Protein AF-A0A3R6XNK0-F1 (afdb_monomer_lite)

Sequence (142 aa):
MSHRVARCPKTAPGEAETLLAAQVKRWKDGIKVLVNQTQRQKTERGVLLENIVRVDDVLLDSGSDVTIVTRGVMDALDAAGVKVGTPVVMTRSVKFNCVMLDTTCGPLVLRGLKAWVDDASTATELIVSRPVMELLGFSVED

Organism: Aphanomyces astaci (NCBI:txid112090)

Foldseek 3Di:
DDDDDPDPVPADVCNVVVVVVVVVVCVVVPVVVPPDPPQWDFDCAWDQDVVQDTGRGDTDHPPDPDDDDDVVSVVSCVVVVNDDDDDQDFDDKDFDQWDWDQDPVGIDIDGRDIDTDRPVDPDPDDDDDPVNCVVVVDDPDD

pLDDT: mean 77.3, std 15.25, range [38.72, 96.38]

Structure (mmCIF, N/CA/C/O backbone):
data_AF-A0A3R6XNK0-F1
#
_entry.id   AF-A0A3R6XNK0-F1
#
loop_
_atom_site.group_PDB
_atom_site.id
_atom_site.type_symbol
_atom_site.label_atom_id
_atom_site.label_alt_id
_atom_site.label_comp_id
_atom_site.label_asym_id
_atom_site.label_entity_id
_atom_site.label_seq_id
_atom_site.pdbx_PDB_ins_code
_atom_site.Cartn_x
_atom_site.Cartn_y
_atom_site.Cartn_z
_atom_site.occupancy
_atom_site.B_iso_or_equiv
_atom_site.auth_seq_id
_atom_site.auth_comp_id
_atom_site.auth_asym_id
_atom_site.auth_atom_id
_atom_site.pdbx_PDB_model_num
ATOM 1 N N . MET A 1 1 ? 30.559 1.623 -6.863 1.00 38.72 1 MET A N 1
ATOM 2 C CA . MET A 1 1 ? 30.048 0.931 -8.067 1.00 38.72 1 MET A CA 1
ATOM 3 C C . MET A 1 1 ? 29.418 1.989 -8.955 1.00 38.72 1 MET A C 1
ATOM 5 O O . MET A 1 1 ? 28.509 2.666 -8.502 1.00 38.72 1 MET A O 1
ATOM 9 N N . SER A 1 2 ? 29.987 2.225 -10.137 1.00 45.28 2 SER A N 1
ATOM 10 C CA . SER A 1 2 ? 29.581 3.313 -11.036 1.00 45.28 2 SER A CA 1
ATOM 11 C C . SER A 1 2 ? 28.335 2.889 -11.818 1.00 45.28 2 SER A C 1
ATOM 13 O O . SER A 1 2 ? 28.370 1.898 -12.550 1.00 45.28 2 SER A O 1
ATOM 15 N N . HIS A 1 3 ? 27.222 3.597 -11.616 1.00 42.91 3 HIS A N 1
ATOM 16 C CA . HIS A 1 3 ? 25.984 3.386 -12.359 1.00 42.91 3 HIS A CA 1
ATOM 17 C C . HIS A 1 3 ? 26.186 3.861 -13.802 1.00 42.91 3 HIS A C 1
ATOM 19 O O . HIS A 1 3 ? 26.193 5.054 -14.083 1.00 42.91 3 HIS A O 1
ATOM 25 N N . ARG A 1 4 ? 26.360 2.925 -14.738 1.00 48.91 4 ARG A N 1
ATOM 26 C CA . ARG A 1 4 ? 26.333 3.234 -16.170 1.00 48.91 4 ARG A CA 1
ATOM 27 C C . ARG A 1 4 ? 24.888 3.191 -16.648 1.00 48.91 4 ARG A C 1
ATOM 29 O O . ARG A 1 4 ? 24.346 2.114 -16.880 1.00 48.91 4 ARG A O 1
ATOM 36 N N . VAL A 1 5 ? 24.276 4.364 -16.792 1.00 47.00 5 VAL A N 1
ATOM 37 C CA . VAL A 1 5 ? 23.050 4.520 -17.582 1.00 47.00 5 VAL A CA 1
ATOM 38 C C . VAL A 1 5 ? 23.392 4.094 -19.011 1.00 47.00 5 VAL A C 1
ATOM 40 O O . VAL A 1 5 ? 24.399 4.536 -19.569 1.00 47.00 5 VAL A O 1
ATOM 43 N N . ALA A 1 6 ? 22.628 3.146 -19.559 1.00 44.56 6 ALA A N 1
ATOM 44 C CA . ALA A 1 6 ? 22.839 2.622 -20.902 1.00 44.56 6 ALA A CA 1
ATOM 45 C C . ALA A 1 6 ? 22.964 3.780 -21.907 1.00 44.56 6 ALA A C 1
ATOM 47 O O . ALA A 1 6 ? 22.253 4.771 -21.791 1.00 44.56 6 ALA A O 1
ATOM 48 N N . ARG A 1 7 ? 23.916 3.654 -22.840 1.00 49.50 7 ARG A N 1
ATOM 49 C CA . ARG A 1 7 ? 24.405 4.681 -23.779 1.00 49.50 7 ARG A CA 1
ATOM 50 C C . ARG A 1 7 ? 23.276 5.431 -24.505 1.00 49.50 7 ARG A C 1
ATOM 52 O O . ARG A 1 7 ? 22.973 5.128 -25.654 1.00 49.50 7 ARG A O 1
ATOM 59 N N . CYS A 1 8 ? 22.709 6.451 -23.871 1.00 47.06 8 CYS A N 1
ATOM 60 C CA . CYS A 1 8 ? 21.947 7.487 -24.546 1.00 47.06 8 CYS A CA 1
ATOM 61 C C . CYS A 1 8 ? 22.960 8.481 -25.136 1.00 47.06 8 CYS A C 1
ATOM 63 O O . CYS A 1 8 ? 23.691 9.116 -24.376 1.00 47.06 8 CYS A O 1
ATOM 65 N N . PRO A 1 9 ? 23.039 8.645 -26.469 1.00 53.81 9 PRO A N 1
ATOM 66 C CA . PRO A 1 9 ? 24.074 9.458 -27.122 1.00 53.81 9 PRO A CA 1
ATOM 67 C C . PRO A 1 9 ? 23.977 10.968 -26.838 1.00 53.81 9 PRO A C 1
ATOM 69 O O . PRO A 1 9 ? 24.786 11.734 -27.346 1.00 53.81 9 PRO A O 1
ATOM 72 N N . LYS A 1 10 ? 22.995 11.405 -26.040 1.00 59.38 10 LYS A N 1
ATOM 73 C CA . LYS A 1 10 ? 22.757 12.810 -25.686 1.00 59.38 10 LYS A CA 1
ATOM 74 C C . LYS A 1 10 ? 23.024 13.138 -24.216 1.00 59.38 10 LYS A C 1
ATOM 76 O O . LYS A 1 10 ? 22.857 14.290 -23.843 1.00 59.38 10 LYS A O 1
ATOM 81 N N . THR A 1 11 ? 23.394 12.158 -23.391 1.00 54.50 11 THR A N 1
ATOM 82 C CA . THR A 1 11 ? 23.487 12.354 -21.938 1.00 54.50 11 THR A CA 1
ATOM 83 C C . THR A 1 11 ? 24.930 12.636 -21.531 1.00 54.50 11 THR A C 1
ATOM 85 O O . THR A 1 11 ? 25.819 11.813 -21.774 1.00 54.50 11 THR A O 1
ATOM 88 N N . ALA A 1 12 ? 25.180 13.800 -20.935 1.00 69.44 12 ALA A N 1
ATOM 89 C CA . ALA A 1 12 ? 26.511 14.188 -20.483 1.00 69.44 12 ALA A CA 1
ATOM 90 C C . ALA A 1 12 ? 26.941 13.358 -19.252 1.00 69.44 12 ALA A C 1
ATOM 92 O O . ALA A 1 12 ? 26.096 12.963 -18.438 1.00 69.44 12 ALA A O 1
ATOM 93 N N . PRO A 1 13 ? 28.247 13.077 -19.067 1.00 67.50 13 PRO A N 1
ATOM 94 C CA . PRO A 1 13 ? 28.737 12.416 -17.859 1.00 67.50 13 PRO A CA 1
ATOM 95 C C . PRO A 1 13 ? 28.308 13.191 -16.605 1.00 67.50 13 PRO A C 1
ATOM 97 O O . PRO A 1 13 ? 28.526 14.395 -16.517 1.00 67.50 13 PRO A O 1
ATOM 100 N N . GLY A 1 14 ? 27.679 12.508 -15.647 1.00 71.62 14 GLY A N 1
ATOM 101 C CA . GLY A 1 14 ? 27.177 13.114 -14.407 1.00 71.62 14 GLY A CA 1
ATOM 102 C C . GLY A 1 14 ? 25.786 13.751 -14.492 1.00 71.62 14 GLY A C 1
ATOM 103 O O . GLY A 1 14 ? 25.220 14.135 -13.467 1.00 71.62 14 GLY A O 1
ATOM 104 N N . GLU A 1 15 ? 25.171 13.818 -15.675 1.00 72.06 15 GLU A N 1
ATOM 105 C CA . GLU A 1 15 ? 23.819 14.367 -15.834 1.00 72.06 15 GLU A CA 1
ATOM 106 C C . GLU A 1 15 ? 22.779 13.523 -15.090 1.00 72.06 15 GLU A C 1
ATOM 108 O O . GLU A 1 15 ? 21.926 14.068 -14.403 1.00 72.06 15 GLU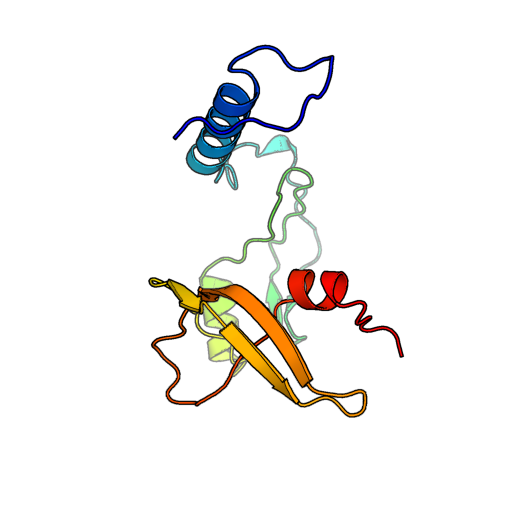 A O 1
ATOM 113 N N . ALA A 1 16 ? 22.895 12.193 -15.130 1.00 61.47 16 ALA A N 1
ATOM 114 C CA . ALA A 1 16 ? 21.989 11.300 -14.406 1.00 61.47 16 ALA A CA 1
ATOM 115 C C . ALA A 1 16 ? 22.071 11.487 -12.882 1.00 61.47 16 ALA A C 1
ATOM 117 O O . ALA A 1 16 ? 21.050 11.498 -12.200 1.00 61.47 16 ALA A O 1
ATOM 118 N N . GLU A 1 17 ? 23.277 11.677 -12.347 1.00 75.81 17 GLU A N 1
ATOM 119 C CA . GLU A 1 17 ? 23.508 11.939 -10.921 1.00 75.81 17 GLU A CA 1
ATOM 120 C C . GLU A 1 17 ? 22.983 13.327 -10.532 1.00 75.81 17 GLU A C 1
ATOM 122 O O . GLU A 1 17 ? 22.355 13.479 -9.485 1.00 75.81 17 GLU A O 1
ATOM 127 N N . THR A 1 18 ? 23.146 14.314 -11.417 1.00 76.44 18 THR A N 1
ATOM 128 C CA . THR A 1 18 ? 22.581 15.662 -11.264 1.00 76.44 18 THR A CA 1
ATOM 129 C C . THR A 1 18 ? 21.051 15.640 -11.290 1.00 76.44 18 THR A C 1
ATOM 131 O O . THR A 1 18 ? 20.419 16.268 -10.443 1.00 76.44 18 THR A O 1
ATOM 134 N N . LEU A 1 19 ? 20.442 14.886 -12.210 1.00 70.81 19 LEU A N 1
ATOM 135 C CA . LEU A 1 19 ? 18.991 14.714 -12.313 1.00 70.81 19 LEU A CA 1
ATOM 136 C C . LEU A 1 19 ? 18.432 13.974 -11.098 1.00 70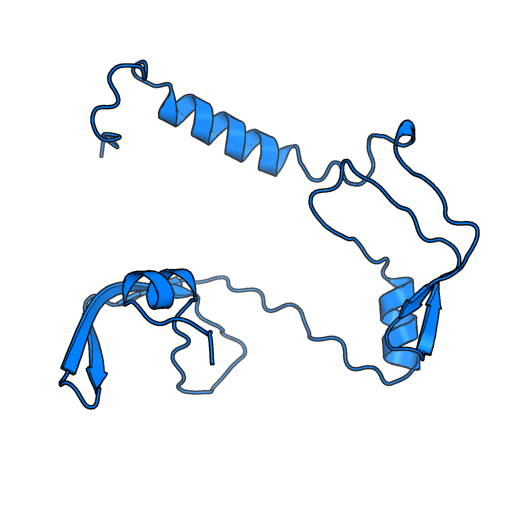.81 19 LEU A C 1
ATOM 138 O O . LEU A 1 19 ? 17.413 14.388 -10.549 1.00 70.81 19 LEU A O 1
ATOM 142 N N . LEU A 1 20 ? 19.125 12.938 -10.621 1.00 74.38 20 LEU A N 1
ATOM 143 C CA . LEU A 1 20 ? 18.737 12.206 -9.419 1.00 74.38 20 LEU A CA 1
ATOM 144 C C . LEU A 1 20 ? 18.835 13.099 -8.175 1.00 74.38 20 LEU A C 1
ATOM 146 O O . LEU A 1 20 ? 17.905 13.138 -7.372 1.00 74.38 20 LEU A O 1
ATOM 150 N N . ALA A 1 21 ? 19.912 13.877 -8.037 1.00 75.56 21 ALA A N 1
ATOM 151 C CA . ALA A 1 21 ? 20.066 14.846 -6.955 1.00 75.56 21 ALA A CA 1
ATOM 152 C C . ALA A 1 21 ? 19.011 15.961 -7.032 1.00 75.56 21 ALA A C 1
ATOM 154 O O . ALA A 1 21 ? 18.461 16.349 -6.002 1.00 75.56 21 ALA A O 1
ATOM 155 N N . ALA A 1 22 ? 18.675 16.438 -8.233 1.00 71.31 22 ALA A N 1
ATOM 156 C CA . ALA A 1 22 ? 17.618 17.420 -8.455 1.00 71.31 22 ALA 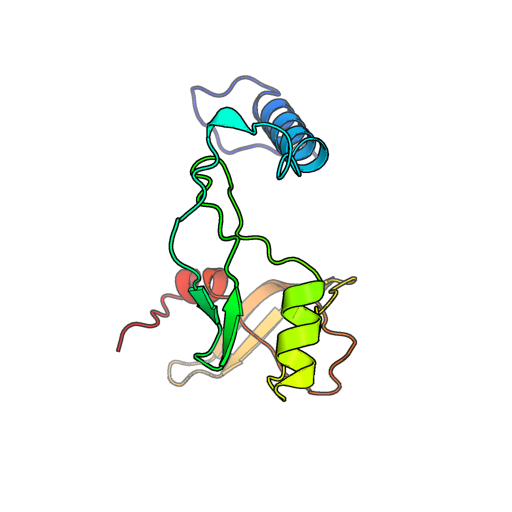A CA 1
ATOM 157 C C . ALA A 1 22 ? 16.225 16.852 -8.145 1.00 71.31 22 ALA A C 1
ATOM 159 O O . ALA A 1 22 ? 15.402 17.562 -7.573 1.00 71.31 22 ALA A O 1
ATOM 160 N N . GLN A 1 23 ? 15.961 15.584 -8.459 1.00 66.69 23 GLN A N 1
ATOM 161 C CA . GLN A 1 23 ? 14.698 14.912 -8.151 1.00 66.69 23 GLN A CA 1
ATOM 162 C C . GLN A 1 23 ? 14.557 14.639 -6.650 1.00 66.69 23 GLN A C 1
ATOM 164 O O . GLN A 1 23 ? 13.519 14.942 -6.070 1.00 66.69 23 GLN A O 1
ATOM 169 N N . VAL A 1 24 ? 15.624 14.179 -5.990 1.00 69.69 24 VAL A N 1
ATOM 170 C CA . VAL A 1 24 ? 15.675 14.030 -4.525 1.00 69.69 24 VAL A CA 1
ATOM 171 C C . VAL A 1 24 ? 15.537 15.387 -3.835 1.00 69.69 24 VAL A C 1
ATOM 173 O O . VAL A 1 24 ? 14.834 15.494 -2.834 1.00 69.69 24 VAL A O 1
ATOM 176 N N . LYS A 1 25 ? 16.161 16.441 -4.373 1.00 70.25 25 LYS A N 1
ATOM 177 C CA . LYS A 1 25 ? 15.988 17.810 -3.881 1.00 70.25 25 LYS A CA 1
ATOM 178 C C . LYS A 1 25 ? 14.557 18.300 -4.097 1.00 70.25 25 LYS A C 1
ATOM 180 O O . LYS A 1 25 ? 13.987 18.838 -3.165 1.00 70.25 25 LYS A O 1
ATOM 185 N N . ARG A 1 26 ? 13.932 18.047 -5.253 1.00 62.88 26 ARG A N 1
ATOM 186 C CA . ARG A 1 26 ? 12.507 18.344 -5.486 1.00 62.88 26 ARG A CA 1
ATOM 187 C C . ARG A 1 26 ? 11.591 17.584 -4.536 1.00 62.88 26 ARG A C 1
ATOM 189 O O . ARG A 1 26 ? 10.596 18.154 -4.132 1.00 62.88 26 ARG A O 1
ATOM 196 N N . TRP A 1 27 ? 11.916 16.353 -4.153 1.00 58.91 27 TRP A N 1
ATOM 197 C CA . TRP A 1 27 ? 11.161 15.614 -3.136 1.00 58.91 27 TRP A CA 1
ATOM 198 C C . TRP A 1 27 ? 11.368 16.175 -1.725 1.00 58.91 27 TRP A C 1
ATOM 200 O O . TRP A 1 27 ? 10.417 16.251 -0.956 1.00 58.91 27 TRP A O 1
ATOM 210 N N . LYS A 1 28 ? 12.586 16.613 -1.383 1.00 59.06 28 LYS A N 1
ATOM 211 C CA . LYS A 1 28 ? 12.881 17.255 -0.088 1.00 59.06 28 LYS A CA 1
ATOM 212 C C . LYS A 1 28 ? 12.295 18.666 0.026 1.00 59.06 28 LYS A C 1
ATOM 214 O O . LYS A 1 28 ? 11.811 19.038 1.087 1.00 59.06 28 LYS A O 1
ATOM 219 N N . ASP A 1 29 ? 12.311 19.419 -1.068 1.00 57.88 29 ASP A N 1
ATOM 220 C CA . ASP A 1 29 ? 11.769 20.776 -1.173 1.00 57.88 29 ASP A CA 1
ATOM 221 C C . ASP A 1 29 ? 10.263 20.768 -1.508 1.00 57.88 29 ASP A C 1
ATOM 223 O O . ASP A 1 29 ? 9.610 21.810 -1.458 1.00 57.88 29 ASP A O 1
ATOM 227 N N . GLY A 1 30 ? 9.718 19.612 -1.897 1.00 53.66 30 GLY A N 1
ATOM 228 C CA . GLY A 1 30 ? 8.387 19.424 -2.467 1.00 53.66 30 GLY A CA 1
ATOM 229 C C . GLY A 1 30 ? 7.458 18.645 -1.553 1.00 53.66 30 GLY A C 1
ATOM 230 O O . GLY A 1 30 ? 6.932 17.607 -1.926 1.00 53.66 30 GLY A O 1
ATOM 231 N N . ILE A 1 31 ? 7.175 19.224 -0.391 1.00 50.59 31 ILE A N 1
ATOM 232 C CA . ILE A 1 31 ? 5.787 19.336 0.062 1.00 50.59 31 ILE A CA 1
ATOM 233 C C . ILE A 1 31 ? 5.483 20.836 0.052 1.00 50.59 31 ILE A C 1
ATOM 235 O O . ILE A 1 31 ? 5.373 21.495 1.080 1.00 50.59 31 ILE A O 1
ATOM 239 N N . LYS A 1 32 ? 5.388 21.415 -1.151 1.00 52.81 32 LYS A N 1
ATOM 240 C CA . LYS A 1 32 ? 4.882 22.784 -1.354 1.00 52.81 32 LYS A CA 1
ATOM 241 C C . LYS A 1 32 ? 3.366 22.793 -1.492 1.00 52.81 32 LYS A C 1
ATOM 243 O O . LYS A 1 32 ? 2.810 23.588 -2.234 1.00 52.81 32 LYS A O 1
ATOM 248 N N . VAL A 1 33 ? 2.687 21.947 -0.731 1.00 49.34 33 VAL A N 1
ATOM 249 C CA . VAL A 1 33 ? 1.220 21.883 -0.677 1.00 49.34 33 VAL A CA 1
ATOM 250 C C . VAL A 1 33 ? 0.602 23.238 -0.316 1.00 49.34 33 VAL A C 1
ATOM 252 O O . VAL A 1 33 ? -0.568 23.481 -0.583 1.00 49.34 33 VAL A O 1
ATOM 255 N N . LEU A 1 34 ? 1.378 24.145 0.285 1.00 51.25 34 LEU A N 1
ATOM 256 C CA . LEU A 1 34 ? 0.895 25.407 0.839 1.00 51.25 34 LEU A CA 1
ATOM 257 C C . LEU A 1 34 ? 1.470 26.685 0.215 1.00 51.25 34 LEU A C 1
ATOM 259 O O . LEU A 1 34 ? 1.122 27.764 0.686 1.00 51.25 34 LEU A O 1
ATOM 263 N N . VAL A 1 35 ? 2.327 26.616 -0.812 1.00 47.00 35 VAL A N 1
ATOM 264 C CA . VAL A 1 35 ? 3.155 27.790 -1.175 1.00 47.00 35 VAL A CA 1
ATOM 265 C C . VAL A 1 35 ? 2.549 28.696 -2.251 1.00 47.00 35 VAL A C 1
ATOM 267 O O . VAL A 1 35 ? 2.918 29.865 -2.296 1.00 47.00 35 VAL A O 1
ATOM 270 N N . ASN A 1 36 ? 1.600 28.240 -3.077 1.00 48.53 36 ASN A N 1
ATOM 271 C CA . ASN A 1 36 ? 1.033 29.100 -4.124 1.00 48.53 36 ASN A CA 1
ATOM 272 C C . ASN A 1 36 ? -0.479 29.292 -3.960 1.00 48.53 36 ASN A C 1
ATOM 274 O O . ASN A 1 36 ? -1.288 28.570 -4.532 1.00 48.53 36 ASN A O 1
ATOM 278 N N . GLN A 1 37 ? -0.866 30.292 -3.162 1.00 51.62 37 GLN A N 1
ATOM 279 C CA . GLN A 1 37 ? -2.275 30.621 -2.920 1.00 51.62 37 GLN A CA 1
ATOM 280 C C . GLN A 1 37 ? -3.035 31.067 -4.183 1.00 51.62 37 GLN A C 1
ATOM 282 O O . GLN A 1 37 ? -4.259 31.019 -4.203 1.00 51.62 37 GLN A O 1
ATOM 287 N N . THR A 1 38 ? -2.332 31.456 -5.248 1.00 55.31 38 THR A N 1
ATOM 288 C CA . THR A 1 38 ? -2.914 32.065 -6.455 1.00 55.31 38 THR A CA 1
ATOM 289 C C . THR A 1 38 ? -3.620 31.071 -7.387 1.00 55.31 38 THR A C 1
ATOM 291 O O . THR A 1 38 ? -4.476 31.477 -8.164 1.00 55.31 38 THR A O 1
ATOM 294 N N . GLN A 1 39 ? -3.282 29.778 -7.332 1.00 55.91 39 GLN A N 1
ATOM 295 C CA . GLN A 1 39 ? -3.890 28.738 -8.191 1.00 55.91 39 GLN A CA 1
ATOM 296 C C . GLN A 1 39 ? -5.036 27.983 -7.511 1.00 55.91 39 GLN A C 1
ATOM 298 O O . GLN A 1 39 ? -5.622 27.067 -8.079 1.00 55.91 39 GLN A O 1
ATOM 303 N N . ARG A 1 40 ? -5.360 28.393 -6.289 1.00 59.91 40 ARG A N 1
ATOM 304 C CA . ARG A 1 40 ? -6.352 27.770 -5.438 1.00 59.91 40 ARG A CA 1
ATOM 305 C C . ARG A 1 40 ? -7.723 28.339 -5.765 1.00 59.91 40 ARG A C 1
ATOM 307 O O . ARG A 1 40 ? -8.033 29.469 -5.391 1.00 59.91 40 ARG A O 1
ATOM 314 N N . GLN A 1 41 ? -8.559 27.554 -6.428 1.00 65.25 41 GLN A N 1
ATOM 315 C CA . GLN A 1 41 ? -9.957 27.922 -6.626 1.00 65.25 41 GLN A CA 1
ATOM 316 C C . GLN A 1 41 ? -10.796 27.316 -5.508 1.00 65.25 41 GLN A C 1
ATOM 318 O O . GLN A 1 41 ? -10.934 26.095 -5.404 1.00 65.25 41 GLN A O 1
ATOM 323 N N . LYS A 1 42 ? -11.328 28.180 -4.638 1.00 68.69 42 LYS A N 1
ATOM 324 C CA . LYS A 1 42 ? -12.323 27.772 -3.650 1.00 68.69 42 LYS A CA 1
ATOM 325 C C . LYS A 1 42 ? -13.607 27.445 -4.394 1.00 68.69 42 LYS A C 1
ATOM 327 O O . LYS A 1 42 ? -14.081 28.253 -5.190 1.00 68.69 42 LYS A O 1
ATOM 332 N N . THR A 1 43 ? -14.159 26.269 -4.144 1.00 64.88 43 THR A N 1
ATOM 333 C CA . THR A 1 43 ? -15.477 25.934 -4.676 1.00 64.88 43 THR A CA 1
ATOM 334 C C . THR A 1 43 ? -16.561 26.523 -3.772 1.00 64.88 43 THR A C 1
ATOM 336 O O . THR A 1 43 ? -16.448 26.509 -2.5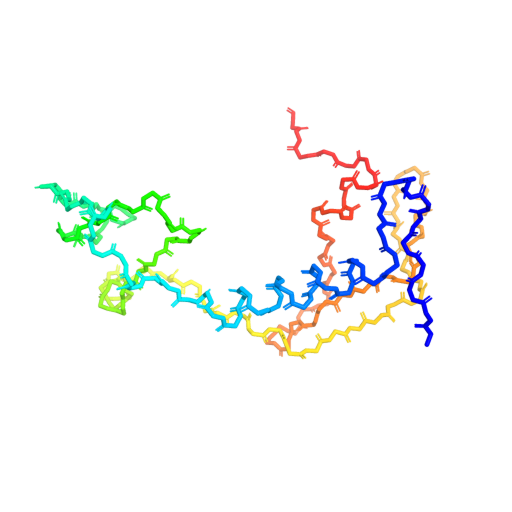50 1.00 64.88 43 THR A O 1
ATOM 339 N N . GLU A 1 44 ? -17.616 27.061 -4.384 1.00 65.00 44 GLU A N 1
ATOM 340 C CA . GLU A 1 44 ? -18.807 27.571 -3.688 1.00 65.00 44 GLU A CA 1
ATOM 341 C C . GLU A 1 44 ? -19.740 26.442 -3.218 1.00 65.00 44 GLU A C 1
ATOM 343 O O . GLU A 1 44 ? -20.747 26.685 -2.553 1.00 65.00 44 GLU A O 1
ATOM 348 N N . ARG A 1 45 ? -19.433 25.193 -3.588 1.00 65.50 45 ARG A N 1
ATOM 349 C CA . ARG A 1 45 ? -20.215 24.005 -3.252 1.00 65.50 45 ARG A CA 1
ATOM 350 C C . ARG A 1 45 ? -19.371 23.043 -2.427 1.00 65.50 45 ARG A C 1
ATOM 352 O O . ARG A 1 45 ? -18.290 22.629 -2.845 1.00 65.50 45 ARG A O 1
ATOM 359 N N . GLY A 1 46 ? -19.896 22.671 -1.265 1.00 71.00 46 GLY A N 1
ATOM 360 C CA . GLY A 1 46 ? -19.298 21.624 -0.454 1.00 71.00 46 GLY A CA 1
ATOM 361 C C . GLY A 1 46 ? -19.343 20.267 -1.153 1.00 71.00 46 GLY A C 1
ATOM 362 O O . GLY A 1 46 ? -20.242 19.996 -1.952 1.00 71.00 46 GLY A O 1
ATOM 363 N N . VAL A 1 47 ? -18.375 19.411 -0.841 1.00 81.75 47 VAL A N 1
ATOM 364 C CA . VAL A 1 47 ? -18.316 18.021 -1.307 1.00 81.75 47 VAL A CA 1
ATOM 365 C C . VAL A 1 47 ? -18.820 17.105 -0.199 1.00 81.75 47 VAL A C 1
ATOM 367 O O . VAL A 1 47 ? -18.534 17.328 0.974 1.00 81.75 47 VAL A O 1
ATOM 370 N N . LEU A 1 48 ? -19.570 16.067 -0.568 1.00 83.38 48 LEU A N 1
ATOM 371 C CA . LEU A 1 48 ? -19.898 14.964 0.330 1.00 83.38 48 LEU A CA 1
ATOM 372 C C . LEU A 1 48 ? -18.870 13.850 0.140 1.00 83.38 48 LEU A C 1
ATOM 374 O O . LEU A 1 48 ? -18.761 13.282 -0.943 1.00 83.38 48 LEU A O 1
ATOM 378 N N . LEU A 1 49 ? -18.126 13.540 1.195 1.00 81.44 49 LEU A N 1
ATOM 379 C CA . LEU A 1 49 ? -17.223 12.396 1.244 1.00 81.44 49 LEU A CA 1
ATOM 380 C C . LEU A 1 49 ? -17.982 11.160 1.715 1.00 81.44 49 LEU A C 1
ATOM 382 O O . LEU A 1 49 ? -18.694 11.220 2.721 1.00 81.44 49 LEU A O 1
ATOM 386 N N . GLU A 1 50 ? -17.848 10.062 0.965 1.00 79.19 50 GLU A N 1
ATOM 387 C CA . GLU A 1 50 ? -18.557 8.792 1.202 1.00 79.19 50 GLU A CA 1
ATOM 388 C C . GLU A 1 50 ? -20.086 8.956 1.335 1.00 79.19 50 GLU A C 1
ATOM 390 O O . GLU A 1 50 ? -20.754 8.152 1.974 1.00 79.19 50 GLU A O 1
ATOM 395 N N . ASN A 1 51 ? -20.657 10.019 0.749 1.00 80.94 51 ASN A N 1
ATOM 396 C CA . ASN A 1 51 ? -22.058 10.437 0.917 1.00 80.94 51 ASN A CA 1
ATOM 397 C C . ASN A 1 51 ? -22.484 10.754 2.365 1.00 80.94 51 ASN A C 1
ATOM 399 O O . ASN A 1 51 ? -23.681 10.812 2.646 1.00 80.94 51 ASN A O 1
ATOM 403 N N . ILE A 1 52 ? -21.532 10.983 3.276 1.00 82.75 52 ILE A N 1
ATOM 404 C CA . ILE A 1 52 ? -21.812 11.167 4.707 1.00 82.75 52 ILE A CA 1
ATOM 405 C C . ILE A 1 52 ? -21.237 12.484 5.235 1.00 82.75 52 ILE A C 1
ATOM 407 O O . ILE A 1 52 ? -21.965 13.284 5.825 1.00 82.75 52 ILE A O 1
ATOM 411 N N . VAL A 1 53 ? -19.946 12.747 5.017 1.00 85.62 53 VAL A N 1
ATOM 412 C CA . VAL A 1 53 ? -19.275 13.921 5.595 1.00 85.62 53 VAL A CA 1
ATOM 413 C C . VAL A 1 53 ? -19.277 15.068 4.598 1.00 85.62 53 VAL A C 1
ATOM 415 O O . VAL A 1 53 ? -18.644 14.991 3.547 1.00 85.62 53 VAL A O 1
ATOM 418 N N . ARG A 1 54 ? -19.967 16.160 4.934 1.00 87.75 54 ARG A N 1
ATOM 419 C CA . ARG A 1 54 ? -19.960 17.385 4.132 1.00 87.75 54 ARG A CA 1
ATOM 420 C C . ARG A 1 54 ? -18.728 18.229 4.451 1.00 87.75 54 ARG A C 1
ATOM 422 O O . ARG A 1 54 ? -18.491 18.576 5.603 1.00 87.75 54 ARG A O 1
ATOM 429 N N . VAL A 1 55 ? -17.976 18.585 3.416 1.00 87.06 55 VAL A N 1
ATOM 430 C CA . VAL A 1 55 ? -16.818 19.481 3.479 1.00 87.06 55 VAL A CA 1
ATOM 431 C C . VAL A 1 55 ? -17.135 20.713 2.643 1.00 87.06 55 VAL A C 1
ATOM 433 O O . VAL A 1 55 ? -17.160 20.625 1.420 1.00 87.06 55 VAL A O 1
ATOM 436 N N . ASP A 1 56 ? -17.405 21.850 3.282 1.00 84.50 56 ASP A N 1
ATOM 437 C CA . ASP A 1 56 ? -17.792 23.081 2.575 1.00 84.50 56 ASP A CA 1
ATOM 438 C C . ASP A 1 56 ? -16.597 23.816 1.944 1.00 84.50 56 ASP A C 1
ATOM 440 O O . ASP A 1 56 ? -16.720 24.382 0.860 1.00 84.50 56 ASP A O 1
ATOM 444 N N . ASP A 1 57 ? -15.420 23.753 2.570 1.00 84.38 57 ASP A N 1
ATOM 445 C CA . ASP A 1 57 ? -14.209 24.433 2.100 1.00 84.38 57 ASP A CA 1
ATOM 446 C C . ASP A 1 57 ? -13.319 23.496 1.275 1.00 84.38 57 ASP A C 1
ATOM 448 O O . ASP A 1 57 ? -12.291 23.001 1.743 1.00 84.38 57 ASP A O 1
ATOM 452 N N . VAL A 1 58 ? -13.714 23.257 0.022 1.00 84.06 58 VAL A N 1
ATOM 453 C CA . VAL A 1 58 ? -12.920 22.472 -0.934 1.00 84.06 58 VAL A CA 1
ATOM 454 C C . VAL A 1 58 ? -12.148 23.388 -1.872 1.00 84.06 58 VAL A C 1
ATOM 456 O O . VAL A 1 58 ? -12.607 24.457 -2.284 1.00 84.06 58 VAL A O 1
ATOM 459 N N . LEU A 1 59 ? -10.935 22.961 -2.192 1.00 87.00 59 LEU A N 1
ATOM 460 C CA . LEU A 1 59 ? -9.993 23.737 -2.960 1.00 87.00 59 LEU A CA 1
ATOM 461 C C . LEU A 1 59 ? -9.455 22.924 -4.127 1.00 87.00 59 LEU A C 1
ATOM 463 O O . LEU A 1 59 ? -8.874 21.858 -3.929 1.00 87.00 59 LEU A O 1
ATOM 467 N N . LEU A 1 60 ? -9.626 23.455 -5.333 1.00 84.56 60 LEU A N 1
ATOM 468 C CA . LEU A 1 60 ? -9.059 22.879 -6.543 1.00 84.56 60 LEU A CA 1
ATOM 469 C C . LEU A 1 60 ? -7.712 23.549 -6.811 1.00 84.56 60 LEU A C 1
ATOM 471 O O . LEU A 1 60 ? -7.647 24.766 -6.989 1.00 84.56 60 LEU A O 1
ATOM 475 N N . ASP A 1 61 ? -6.646 22.752 -6.796 1.00 82.56 61 ASP A N 1
ATOM 476 C CA . ASP A 1 61 ? -5.272 23.204 -7.008 1.00 82.56 61 ASP A CA 1
ATOM 477 C C . ASP A 1 61 ? -4.624 22.360 -8.112 1.00 82.56 61 ASP A C 1
ATOM 479 O O . ASP A 1 61 ? -4.192 21.230 -7.882 1.00 82.56 61 ASP A O 1
ATOM 483 N N . SER A 1 62 ? -4.572 22.911 -9.329 1.00 77.81 62 SER A N 1
ATOM 484 C CA . SER A 1 62 ? -3.976 22.247 -10.497 1.00 77.81 62 SER A CA 1
ATOM 485 C C . SER A 1 62 ? -2.458 22.073 -10.389 1.00 77.81 62 SER A C 1
ATOM 487 O O . SER A 1 62 ? -1.865 21.400 -11.227 1.00 77.81 62 SER A O 1
ATOM 489 N N . GLY A 1 63 ? -1.820 22.729 -9.415 1.00 78.62 63 GLY A N 1
ATOM 490 C CA . GLY A 1 63 ? -0.391 22.607 -9.149 1.00 78.62 63 GLY A CA 1
ATOM 491 C C . GLY A 1 63 ? -0.040 21.496 -8.160 1.00 78.62 63 GLY A C 1
ATOM 492 O O . GLY A 1 63 ? 1.145 21.296 -7.897 1.00 78.62 63 GLY A O 1
ATOM 493 N N . SER A 1 64 ? -1.030 20.798 -7.589 1.00 72.25 64 SER A N 1
ATOM 494 C CA . SER A 1 64 ? -0.785 19.740 -6.611 1.00 72.25 64 SER A CA 1
ATOM 495 C C . SER A 1 64 ? -0.664 18.369 -7.274 1.00 72.25 64 SER A C 1
ATOM 497 O O . SER A 1 64 ? -1.558 17.939 -7.998 1.00 72.25 64 SER A O 1
ATOM 499 N N . ASP A 1 65 ? 0.406 17.643 -6.950 1.00 73.31 65 ASP A N 1
ATOM 500 C CA . ASP A 1 65 ? 0.583 16.244 -7.360 1.00 73.31 65 ASP A CA 1
ATOM 501 C C . ASP A 1 65 ? -0.288 15.273 -6.537 1.00 73.31 65 ASP A C 1
ATOM 503 O O . ASP A 1 65 ? -0.452 14.110 -6.902 1.00 73.31 65 ASP A O 1
ATOM 507 N N . VAL A 1 66 ? -0.827 15.728 -5.397 1.00 67.25 66 VAL A N 1
ATOM 508 C CA . VAL A 1 66 ? -1.595 14.904 -4.450 1.00 67.25 66 VAL A CA 1
ATOM 509 C C . VAL A 1 66 ? -2.804 15.651 -3.886 1.00 67.25 66 VAL A C 1
ATOM 511 O O . VAL A 1 66 ? -2.765 16.862 -3.665 1.00 67.25 66 VAL A O 1
ATOM 514 N N . THR A 1 67 ? -3.885 14.930 -3.595 1.00 82.50 67 THR A N 1
ATOM 515 C CA . THR A 1 67 ? -5.022 15.468 -2.834 1.00 82.50 67 THR A CA 1
ATOM 516 C C . THR A 1 67 ? -4.738 15.358 -1.344 1.00 82.50 67 THR A C 1
ATOM 518 O O . THR A 1 67 ? -4.259 14.329 -0.870 1.00 82.50 67 THR A O 1
ATOM 521 N N . ILE A 1 68 ? -5.038 16.416 -0.591 1.00 84.06 68 ILE A N 1
ATOM 522 C CA . ILE A 1 68 ? -4.801 16.456 0.851 1.00 84.06 68 ILE A CA 1
ATOM 523 C C . ILE A 1 68 ? -6.100 16.727 1.569 1.00 84.06 68 ILE A C 1
ATOM 525 O O . ILE A 1 68 ? -6.866 17.616 1.207 1.00 84.06 68 ILE A O 1
ATOM 529 N N . VAL A 1 69 ? -6.309 15.946 2.616 1.00 86.19 69 VAL A N 1
ATOM 530 C CA . VAL A 1 69 ? -7.460 16.047 3.492 1.00 86.19 69 VAL A CA 1
ATOM 531 C C . VAL A 1 69 ? -6.967 16.471 4.871 1.00 86.19 69 VAL A C 1
ATOM 533 O O . VAL A 1 69 ? -5.929 16.005 5.345 1.00 86.19 69 VAL A O 1
ATOM 536 N N . THR A 1 70 ? -7.677 17.401 5.507 1.00 86.25 70 THR A N 1
ATOM 537 C CA . THR A 1 70 ? -7.318 17.882 6.844 1.00 86.25 70 THR A CA 1
ATOM 538 C C . THR A 1 70 ? -7.733 16.877 7.915 1.00 86.25 70 THR A C 1
ATOM 540 O O . THR A 1 70 ? -8.641 16.068 7.721 1.00 86.25 70 THR A O 1
ATOM 543 N N . ARG A 1 71 ? -7.091 16.946 9.088 1.00 84.94 71 ARG A N 1
ATOM 544 C CA . ARG A 1 71 ? -7.391 16.043 10.208 1.00 84.94 71 ARG A CA 1
ATOM 545 C C . ARG A 1 71 ? -8.870 16.075 10.617 1.00 84.94 71 ARG A C 1
ATOM 547 O O . ARG A 1 71 ? -9.434 15.017 10.851 1.00 84.94 71 ARG A O 1
ATOM 554 N N . GLY A 1 72 ? -9.505 17.249 10.601 1.00 87.75 72 GLY A N 1
ATOM 555 C CA . GLY A 1 72 ? -10.918 17.388 10.971 1.00 87.75 72 GLY A CA 1
ATOM 556 C C . GLY A 1 72 ? -11.878 16.603 10.072 1.00 87.75 72 GLY A C 1
ATOM 557 O O . GLY A 1 72 ? -12.897 16.115 10.547 1.00 87.75 72 GLY A O 1
ATOM 558 N N . VAL A 1 73 ? -11.539 16.404 8.795 1.00 88.19 73 VAL A N 1
ATOM 559 C CA . VAL A 1 73 ? -12.329 15.541 7.904 1.00 88.19 73 VAL A CA 1
ATOM 560 C C . VAL A 1 73 ? -12.189 14.069 8.302 1.00 88.19 73 VAL A C 1
ATOM 562 O O . VAL A 1 73 ? -13.171 13.337 8.262 1.00 88.19 73 VAL A O 1
ATOM 565 N N . MET A 1 74 ? -10.997 13.638 8.728 1.00 89.00 74 MET A N 1
ATOM 566 C CA . MET A 1 74 ? -10.789 12.277 9.239 1.00 89.00 74 MET A CA 1
ATOM 567 C C . MET A 1 74 ? -11.555 12.044 10.546 1.00 89.00 74 MET A C 1
ATOM 569 O O . MET A 1 74 ? -12.179 11.001 10.698 1.00 89.00 74 MET A O 1
ATOM 573 N N . ASP A 1 75 ? -11.557 13.024 11.455 1.00 88.88 75 ASP A N 1
ATOM 574 C CA . ASP A 1 75 ? -12.320 12.945 12.709 1.00 88.88 75 ASP A CA 1
ATOM 575 C C . ASP A 1 75 ? -13.838 12.889 12.441 1.00 88.88 75 ASP A C 1
ATOM 577 O O . ASP A 1 75 ? -14.558 12.134 13.090 1.00 88.88 75 ASP A O 1
ATOM 581 N N . ALA A 1 76 ? -14.333 13.637 11.447 1.00 88.31 76 ALA A N 1
ATOM 582 C CA . ALA A 1 76 ? -15.736 13.590 11.036 1.00 88.31 76 ALA A CA 1
ATOM 583 C C . ALA A 1 76 ? -16.127 12.243 10.402 1.00 88.31 76 ALA A C 1
ATOM 585 O O . ALA A 1 76 ? -17.237 11.763 10.628 1.00 88.31 76 ALA A O 1
ATOM 586 N N . LEU A 1 77 ? -15.225 11.620 9.634 1.00 89.81 77 LEU A N 1
ATOM 587 C CA . LEU A 1 77 ? -15.432 10.280 9.076 1.00 89.81 77 LEU A CA 1
ATOM 588 C C . LEU A 1 77 ? -15.474 9.216 10.180 1.00 89.81 77 LEU A C 1
ATOM 590 O O . LEU A 1 77 ? -16.367 8.371 10.169 1.00 89.81 77 LEU A O 1
ATOM 594 N N . ASP A 1 78 ? -14.578 9.298 11.164 1.00 87.75 78 ASP A N 1
ATOM 595 C CA . ASP A 1 78 ? -14.567 8.395 12.321 1.00 87.75 78 ASP A CA 1
ATOM 596 C C . ASP A 1 78 ? -15.850 8.532 13.162 1.00 87.75 78 ASP A C 1
ATOM 598 O O . ASP A 1 78 ? -16.516 7.536 13.449 1.00 87.75 78 ASP A O 1
ATOM 602 N N . ALA A 1 79 ? -16.281 9.769 13.447 1.00 89.38 79 ALA A N 1
ATOM 603 C CA . ALA A 1 79 ? -17.548 10.045 14.133 1.00 89.38 79 ALA A CA 1
ATOM 604 C C . ALA A 1 79 ? -18.777 9.536 13.356 1.00 89.38 79 ALA A C 1
ATOM 606 O O . ALA A 1 79 ? -19.790 9.173 13.954 1.00 89.38 79 ALA A O 1
ATOM 607 N N . ALA A 1 80 ? -18.684 9.487 12.026 1.00 88.25 80 ALA A N 1
ATOM 608 C CA . ALA A 1 80 ? -19.697 8.922 11.144 1.00 88.25 80 ALA A CA 1
ATOM 609 C C . ALA A 1 80 ? -19.626 7.385 11.014 1.00 88.25 80 ALA A C 1
ATOM 611 O O . ALA A 1 80 ? -20.435 6.792 10.298 1.00 88.25 80 ALA A O 1
ATOM 612 N N . GLY A 1 81 ? -18.675 6.726 11.684 1.00 85.12 81 GLY A N 1
ATOM 613 C CA . GLY A 1 81 ? -18.469 5.279 11.608 1.00 85.12 81 GLY A CA 1
ATOM 614 C C . GLY A 1 81 ? -17.805 4.806 10.310 1.00 85.12 81 GLY A C 1
ATOM 615 O O . GLY A 1 81 ? -17.790 3.604 10.031 1.00 85.12 81 GLY A O 1
ATOM 616 N N . VAL A 1 82 ? -17.249 5.722 9.513 1.00 84.75 82 VAL A N 1
ATOM 617 C CA . VAL A 1 82 ? -16.502 5.392 8.298 1.00 84.75 82 VAL A CA 1
ATOM 618 C C . VAL A 1 82 ? -15.089 4.975 8.691 1.00 84.75 82 VAL A C 1
ATOM 620 O O . VAL A 1 82 ? -14.274 5.782 9.135 1.00 84.75 82 VAL A O 1
ATOM 623 N N . LYS A 1 83 ? -14.775 3.691 8.500 1.00 79.06 83 LYS A N 1
ATOM 624 C CA . LYS A 1 83 ? -13.434 3.159 8.757 1.00 79.06 83 LYS A CA 1
ATOM 625 C C . LYS A 1 83 ? -12.471 3.601 7.660 1.00 79.06 83 LYS A C 1
ATOM 627 O O . LYS A 1 83 ? -12.418 2.995 6.592 1.00 79.06 83 LYS A O 1
ATOM 632 N N . VAL A 1 84 ? -11.679 4.628 7.944 1.00 75.44 84 VAL A N 1
ATOM 633 C CA . VAL A 1 84 ? -10.535 5.002 7.106 1.00 75.44 84 VAL A CA 1
ATOM 634 C C . VAL A 1 84 ? -9.353 4.098 7.464 1.00 75.44 84 VAL A C 1
ATOM 636 O O . VAL A 1 84 ? -9.045 3.904 8.639 1.00 75.44 84 VAL A O 1
ATOM 639 N N . GLY A 1 85 ? -8.703 3.512 6.456 1.00 70.25 85 GLY A N 1
ATOM 640 C CA . GLY A 1 85 ? -7.553 2.630 6.664 1.00 70.25 85 GLY A CA 1
ATOM 641 C C . GLY A 1 85 ? -6.414 3.326 7.416 1.00 70.25 85 GLY A C 1
ATOM 642 O O . GLY A 1 85 ? -6.113 4.496 7.174 1.00 70.25 85 GLY A O 1
ATOM 643 N N . THR A 1 86 ? -5.761 2.609 8.329 1.00 71.31 86 THR A N 1
ATOM 644 C CA . THR A 1 86 ? -4.572 3.117 9.019 1.00 71.31 86 THR A CA 1
ATOM 645 C C . THR A 1 86 ? -3.379 3.159 8.063 1.00 71.31 86 THR A C 1
ATOM 647 O O . THR A 1 86 ? -3.194 2.214 7.293 1.00 71.31 86 THR A O 1
ATOM 650 N N . PRO A 1 87 ? -2.534 4.205 8.112 1.00 69.44 87 PRO A N 1
ATOM 651 C CA . PRO A 1 87 ? -1.334 4.262 7.288 1.00 69.44 87 PRO A CA 1
ATOM 652 C C . PRO A 1 87 ? -0.411 3.080 7.608 1.00 69.44 87 PRO A C 1
ATOM 654 O O . PRO A 1 87 ? 0.018 2.908 8.748 1.00 69.44 87 PRO A O 1
ATOM 657 N N . VAL A 1 88 ? -0.089 2.281 6.590 1.00 75.06 88 VAL A N 1
ATOM 658 C CA . VAL A 1 88 ? 0.884 1.189 6.703 1.00 75.06 88 VAL A CA 1
ATOM 659 C C . VAL A 1 88 ? 2.272 1.762 6.444 1.00 75.06 88 VAL A C 1
ATOM 661 O O . VAL A 1 88 ? 2.612 2.139 5.322 1.00 75.06 88 VAL A O 1
ATOM 664 N N . VAL A 1 89 ? 3.080 1.859 7.499 1.00 80.44 89 VAL A N 1
ATOM 665 C CA . VAL A 1 89 ? 4.467 2.325 7.402 1.00 80.44 89 VAL A CA 1
ATOM 666 C C . VAL A 1 89 ? 5.378 1.121 7.186 1.00 80.44 89 VAL A C 1
ATOM 668 O O . VAL A 1 89 ? 5.703 0.396 8.122 1.00 80.44 89 VAL A O 1
ATOM 671 N N . MET A 1 90 ? 5.825 0.922 5.948 1.00 86.31 90 MET A N 1
ATOM 672 C CA . MET A 1 90 ? 6.796 -0.124 5.616 1.00 86.31 90 MET A CA 1
ATOM 673 C C . MET A 1 90 ? 8.220 0.387 5.852 1.00 86.31 90 MET A C 1
ATOM 675 O O . MET A 1 90 ? 8.703 1.267 5.140 1.00 86.31 90 MET A O 1
ATOM 679 N N . THR A 1 91 ? 8.902 -0.151 6.865 1.00 88.06 91 THR A N 1
ATOM 680 C CA . THR A 1 91 ? 10.243 0.320 7.272 1.00 88.06 91 THR A CA 1
ATOM 681 C C . THR A 1 91 ? 11.379 -0.561 6.763 1.00 88.06 91 THR A C 1
ATOM 683 O O . THR A 1 91 ? 12.512 -0.094 6.631 1.00 88.06 91 THR A O 1
ATOM 686 N N . ARG A 1 92 ? 11.093 -1.824 6.432 1.00 93.19 92 ARG A N 1
ATOM 687 C CA . ARG A 1 92 ? 12.096 -2.793 5.979 1.00 93.19 92 ARG A CA 1
ATOM 688 C C . ARG A 1 92 ? 11.716 -3.425 4.648 1.00 93.19 92 ARG A C 1
ATOM 690 O O . ARG A 1 92 ? 10.547 -3.642 4.344 1.00 93.19 92 ARG A O 1
ATOM 697 N N . SER A 1 93 ? 12.736 -3.745 3.859 1.00 94.06 93 SER A N 1
ATO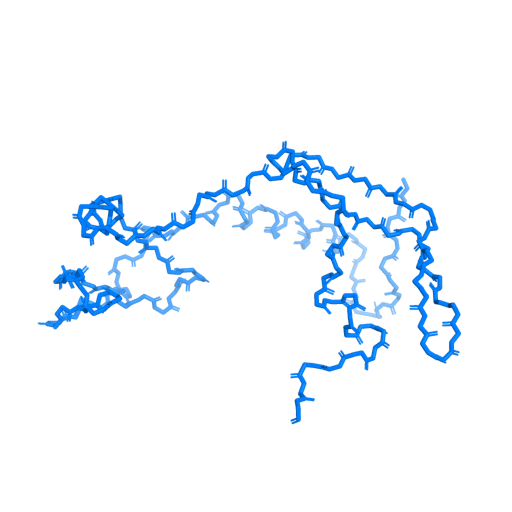M 698 C CA . SER A 1 93 ? 12.586 -4.480 2.603 1.00 94.06 93 SER A CA 1
ATOM 699 C C . SER A 1 93 ? 13.522 -5.678 2.577 1.00 94.06 93 SER A C 1
ATOM 701 O O . SER A 1 93 ? 14.613 -5.640 3.149 1.00 94.06 93 SER A O 1
ATOM 703 N N . VAL A 1 94 ? 13.096 -6.736 1.900 1.00 95.06 94 VAL A N 1
ATOM 704 C CA . VAL A 1 94 ? 13.844 -7.980 1.722 1.00 95.06 94 VAL A CA 1
ATOM 705 C C . VAL A 1 94 ? 14.062 -8.207 0.232 1.00 95.06 94 VAL A C 1
ATOM 707 O O . VAL A 1 94 ? 13.215 -7.866 -0.594 1.00 95.06 94 VAL A O 1
ATOM 710 N N . LYS A 1 95 ? 15.216 -8.774 -0.124 1.00 96.38 95 LYS A N 1
ATOM 711 C CA . LYS A 1 95 ? 15.483 -9.270 -1.473 1.00 96.38 95 LYS A CA 1
ATOM 712 C C . LYS A 1 95 ? 15.467 -10.792 -1.456 1.00 96.38 95 LYS A C 1
ATOM 714 O O . LYS A 1 95 ? 16.366 -11.417 -0.899 1.00 96.38 95 LYS A O 1
ATOM 719 N N . PHE A 1 96 ? 14.480 -11.373 -2.117 1.00 95.56 96 PHE A N 1
ATOM 720 C CA . PHE A 1 96 ? 14.410 -12.801 -2.366 1.00 95.56 96 PHE A CA 1
ATOM 721 C C . PHE A 1 96 ? 15.232 -13.132 -3.607 1.00 95.56 96 PHE A C 1
ATOM 723 O O . PHE A 1 96 ? 15.001 -12.603 -4.693 1.00 95.56 96 PHE A O 1
ATOM 730 N N . ASN A 1 97 ? 16.221 -14.011 -3.461 1.00 95.38 97 ASN A N 1
ATOM 731 C CA . ASN A 1 97 ? 17.042 -14.426 -4.600 1.00 95.38 97 ASN A CA 1
ATOM 732 C C . ASN A 1 97 ? 16.237 -15.242 -5.616 1.00 95.38 97 ASN A C 1
ATOM 734 O O . ASN A 1 97 ? 16.504 -15.141 -6.812 1.00 95.38 97 ASN A O 1
ATOM 738 N N . CYS A 1 98 ? 15.258 -16.010 -5.140 1.00 94.50 98 CYS A N 1
ATOM 739 C CA . CYS A 1 98 ? 14.419 -16.889 -5.937 1.00 94.50 98 CYS A CA 1
ATOM 740 C C . CYS A 1 98 ? 13.026 -16.971 -5.299 1.00 94.50 98 CYS A C 1
ATOM 742 O O . CYS A 1 98 ? 12.924 -17.296 -4.117 1.00 94.50 98 CYS A O 1
ATOM 744 N N . VAL A 1 99 ? 11.984 -16.678 -6.074 1.00 94.75 99 VAL A N 1
ATOM 745 C CA . VAL A 1 99 ? 10.576 -16.920 -5.736 1.00 94.75 99 VAL A CA 1
ATOM 746 C C . VAL A 1 99 ? 9.989 -17.763 -6.857 1.00 94.75 99 VAL A C 1
ATOM 748 O O . VAL A 1 99 ? 10.120 -17.395 -8.021 1.00 94.75 99 VAL A O 1
ATOM 751 N N . MET A 1 100 ? 9.382 -18.895 -6.518 1.00 94.75 100 MET A N 1
ATOM 752 C CA . MET A 1 100 ? 8.736 -19.786 -7.477 1.00 94.75 100 MET A CA 1
ATOM 753 C C . MET A 1 100 ? 7.223 -19.652 -7.325 1.00 94.75 100 MET A C 1
ATOM 755 O O . MET A 1 100 ? 6.708 -19.774 -6.217 1.00 94.75 100 MET A O 1
ATOM 759 N N . LEU A 1 101 ? 6.544 -19.357 -8.428 1.00 92.00 101 LEU A N 1
ATOM 760 C CA . LEU A 1 101 ? 5.093 -19.299 -8.523 1.00 92.00 101 LEU A CA 1
ATOM 761 C C . LEU A 1 101 ? 4.625 -20.506 -9.328 1.00 92.00 101 LEU A C 1
ATOM 763 O O . LEU A 1 101 ? 5.052 -20.684 -10.471 1.00 92.00 101 LEU A O 1
ATOM 767 N N . ASP A 1 102 ? 3.745 -21.312 -8.752 1.00 92.19 102 ASP A N 1
ATOM 768 C CA . ASP A 1 102 ? 3.097 -22.387 -9.490 1.00 92.19 102 ASP A CA 1
ATOM 769 C C . ASP A 1 102 ? 1.999 -21.794 -10.372 1.00 92.19 102 ASP A C 1
ATOM 771 O O . ASP A 1 102 ? 1.084 -21.123 -9.893 1.00 92.19 102 ASP A O 1
ATOM 775 N N . THR A 1 103 ? 2.105 -22.016 -11.680 1.00 87.50 103 THR A N 1
ATOM 776 C CA . THR A 1 103 ? 1.093 -21.594 -12.652 1.00 87.50 103 THR A CA 1
ATOM 777 C C . THR A 1 103 ? 0.606 -22.798 -13.447 1.00 87.50 103 THR A C 1
ATOM 779 O O . THR A 1 103 ? 1.301 -23.811 -13.557 1.00 87.50 103 THR A O 1
ATOM 782 N N . THR A 1 104 ? -0.578 -22.692 -14.048 1.00 88.81 104 THR A N 1
ATOM 783 C CA . THR A 1 104 ? -1.144 -23.743 -14.912 1.00 88.81 104 THR A CA 1
ATOM 784 C C . THR A 1 104 ? -0.300 -24.015 -16.161 1.00 88.81 104 THR A C 1
ATOM 786 O O . THR A 1 104 ? -0.346 -25.118 -16.700 1.00 88.81 104 THR A O 1
ATOM 789 N N . CYS A 1 105 ? 0.514 -23.048 -16.591 1.00 87.12 105 CYS A N 1
ATOM 790 C CA . CYS A 1 105 ? 1.456 -23.174 -17.706 1.00 87.12 105 CYS A CA 1
ATOM 791 C C . CYS A 1 105 ? 2.851 -23.666 -17.267 1.00 87.12 105 CYS A C 1
ATOM 793 O O . CYS A 1 105 ? 3.765 -23.731 -18.089 1.00 87.12 105 CYS A O 1
ATOM 795 N N . GLY A 1 106 ? 3.022 -24.002 -15.984 1.00 91.88 106 GLY A N 1
ATOM 796 C CA . GLY A 1 106 ? 4.276 -24.450 -15.376 1.00 91.88 106 GLY A CA 1
ATOM 797 C C . GLY A 1 106 ? 4.859 -23.458 -14.354 1.00 91.88 106 GLY A C 1
ATOM 798 O O . GLY A 1 106 ? 4.357 -22.342 -14.207 1.00 91.88 106 GLY A O 1
ATOM 799 N N . PRO A 1 107 ? 5.917 -23.841 -13.616 1.00 93.06 107 PRO A N 1
ATOM 800 C CA . PRO A 1 107 ? 6.516 -22.980 -12.600 1.00 93.06 107 PRO A CA 1
ATOM 801 C C . PRO A 1 107 ? 7.176 -21.734 -13.201 1.00 93.06 107 PRO A C 1
ATOM 803 O O . PRO A 1 107 ? 7.993 -21.824 -14.120 1.00 93.06 107 PRO A O 1
ATOM 806 N N . LEU A 1 108 ? 6.881 -20.571 -12.626 1.00 92.19 108 LEU A N 1
ATOM 807 C CA . LEU A 1 108 ? 7.498 -19.293 -12.965 1.00 92.19 108 LEU A CA 1
ATOM 808 C C . LEU A 1 108 ? 8.470 -18.875 -11.859 1.00 92.19 108 LEU A C 1
ATOM 810 O O . LEU A 1 108 ? 8.097 -18.779 -10.693 1.00 92.19 108 LEU A O 1
ATOM 814 N N . VAL A 1 109 ? 9.723 -18.586 -12.218 1.00 94.00 109 VAL A N 1
ATOM 815 C CA . VAL A 1 109 ? 10.764 -18.210 -11.251 1.00 94.00 109 VAL A CA 1
ATOM 816 C C . VAL A 1 109 ? 11.114 -16.729 -11.361 1.00 94.00 109 VAL A C 1
ATOM 818 O O . VAL A 1 109 ? 11.688 -16.287 -12.356 1.00 94.00 109 VAL A O 1
ATOM 821 N N . LEU A 1 110 ? 10.858 -15.976 -10.292 1.00 92.50 110 LEU A N 1
ATOM 822 C CA . LEU A 1 110 ? 11.263 -14.582 -10.138 1.00 92.50 110 LEU A CA 1
ATOM 823 C C . LEU A 1 110 ? 12.589 -14.510 -9.378 1.00 92.50 110 LEU A C 1
ATOM 825 O O . LEU A 1 110 ? 12.690 -14.928 -8.221 1.00 92.50 110 LEU A O 1
ATOM 829 N N . ARG A 1 111 ? 13.628 -13.970 -10.021 1.00 94.19 111 ARG A N 1
ATOM 830 C CA . ARG A 1 111 ? 14.958 -13.826 -9.412 1.00 94.19 111 ARG A CA 1
ATOM 831 C C . ARG A 1 111 ? 15.203 -12.410 -8.918 1.00 94.19 111 ARG A C 1
ATOM 833 O O . ARG A 1 111 ? 14.973 -11.442 -9.633 1.00 94.19 111 ARG A O 1
ATOM 840 N N . GLY A 1 112 ? 15.747 -12.302 -7.709 1.00 92.88 112 GLY A N 1
ATOM 841 C CA . GLY A 1 112 ? 16.127 -11.019 -7.117 1.00 92.88 112 GLY A CA 1
ATOM 842 C C . GLY A 1 112 ? 14.950 -10.100 -6.782 1.00 92.88 112 GLY A C 1
ATOM 843 O O . GLY A 1 112 ? 15.148 -8.884 -6.760 1.00 92.88 112 GLY A O 1
ATOM 844 N N . LEU A 1 113 ? 13.762 -10.659 -6.525 1.00 94.06 113 LEU A N 1
ATOM 845 C CA . LEU A 1 113 ? 12.557 -9.908 -6.182 1.00 94.06 113 LEU A CA 1
ATOM 846 C C . LEU A 1 113 ? 12.774 -9.124 -4.885 1.00 94.06 113 LEU A C 1
ATOM 848 O O . LEU A 1 113 ? 13.049 -9.706 -3.835 1.00 94.06 113 LEU A O 1
ATOM 852 N N . LYS A 1 114 ? 12.642 -7.799 -4.953 1.00 94.19 114 LYS A N 1
ATOM 853 C CA . LYS A 1 114 ? 12.660 -6.931 -3.775 1.00 94.19 114 LYS A CA 1
ATOM 854 C C . LYS A 1 114 ? 11.226 -6.663 -3.332 1.00 94.19 114 LYS A C 1
ATOM 856 O O . LYS A 1 114 ? 10.437 -6.162 -4.127 1.00 94.19 114 LYS A O 1
ATOM 861 N N . ALA A 1 115 ? 10.921 -6.956 -2.076 1.00 93.69 115 ALA A N 1
ATOM 862 C CA . ALA A 1 115 ? 9.610 -6.731 -1.481 1.00 93.69 115 ALA A CA 1
ATOM 863 C C . ALA A 1 115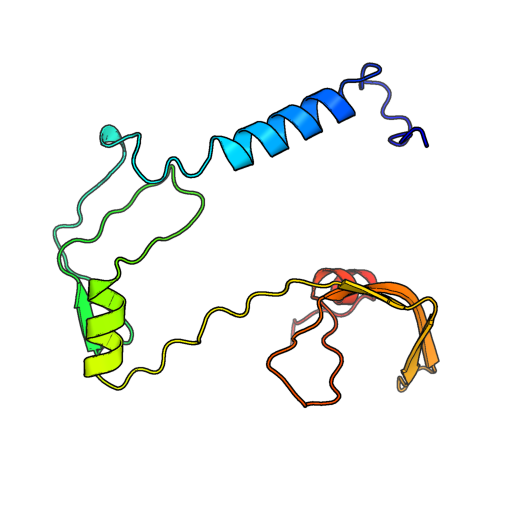 ? 9.743 -5.911 -0.196 1.00 93.69 115 ALA A C 1
ATOM 865 O O . ALA A 1 115 ? 10.728 -6.038 0.536 1.00 93.69 115 ALA A O 1
ATOM 866 N N . TRP A 1 116 ? 8.760 -5.057 0.067 1.00 95.69 116 TRP A N 1
ATOM 867 C CA . TRP A 1 116 ? 8.594 -4.427 1.372 1.00 95.69 116 TRP A CA 1
ATOM 868 C C . TRP A 1 116 ? 7.906 -5.394 2.331 1.00 95.69 116 TRP A C 1
ATOM 870 O O . TRP A 1 116 ? 7.146 -6.254 1.890 1.00 95.69 116 TRP A O 1
ATOM 880 N N . VAL A 1 117 ? 8.197 -5.268 3.624 1.00 91.88 117 VAL A N 1
ATOM 881 C CA . VAL A 1 117 ? 7.568 -6.093 4.659 1.00 91.88 117 VAL A CA 1
ATOM 882 C C . VAL A 1 117 ? 6.529 -5.265 5.398 1.00 91.88 117 VAL A C 1
ATOM 884 O O . VAL A 1 117 ? 6.827 -4.159 5.853 1.00 91.88 117 VAL A O 1
ATOM 887 N N . ASP A 1 118 ? 5.324 -5.816 5.506 1.00 91.62 118 ASP A N 1
ATOM 888 C CA . ASP A 1 118 ? 4.308 -5.344 6.435 1.00 91.62 118 ASP A CA 1
ATOM 889 C C . ASP A 1 118 ? 4.517 -6.032 7.788 1.00 91.62 118 ASP A C 1
ATOM 891 O O . ASP A 1 118 ? 4.239 -7.217 7.940 1.00 91.62 118 ASP A O 1
ATOM 895 N N . ASP A 1 119 ? 5.054 -5.295 8.758 1.00 87.94 119 ASP A N 1
ATOM 896 C CA . ASP A 1 119 ? 5.290 -5.800 10.114 1.00 87.94 119 ASP A CA 1
ATOM 897 C C . ASP A 1 119 ? 4.025 -5.816 10.986 1.00 87.94 119 ASP A C 1
ATOM 899 O O . ASP A 1 119 ? 4.049 -6.378 12.082 1.00 87.94 119 ASP A O 1
ATOM 903 N N . ALA A 1 120 ? 2.926 -5.205 10.529 1.00 86.94 120 ALA A N 1
ATOM 904 C CA . ALA A 1 120 ? 1.657 -5.217 11.251 1.00 86.94 120 ALA A CA 1
ATOM 905 C C . ALA A 1 120 ? 0.847 -6.495 10.982 1.00 86.94 120 ALA A C 1
ATOM 907 O O . ALA A 1 120 ? 0.031 -6.893 11.816 1.00 86.94 120 ALA A O 1
ATOM 908 N N . SER A 1 121 ? 1.069 -7.141 9.835 1.00 86.38 121 SER A N 1
ATOM 909 C CA . SER A 1 121 ? 0.368 -8.360 9.439 1.00 86.38 121 SER A CA 1
ATOM 910 C C . SER A 1 121 ? 1.116 -9.619 9.879 1.00 86.38 121 SER A C 1
ATOM 912 O O . SER A 1 121 ? 2.327 -9.747 9.712 1.00 86.38 121 SER A O 1
ATOM 914 N N . THR A 1 122 ? 0.375 -10.590 10.414 1.00 89.50 122 THR A N 1
ATOM 915 C CA . THR A 1 122 ? 0.872 -11.947 10.699 1.00 89.50 122 THR A CA 1
ATOM 916 C C . THR A 1 122 ? 0.525 -12.944 9.590 1.00 89.50 122 THR A C 1
ATOM 918 O O . THR A 1 122 ? 0.866 -14.125 9.694 1.00 89.50 122 THR A O 1
ATOM 921 N N . ALA A 1 123 ? -0.155 -12.492 8.531 1.00 91.62 123 ALA A N 1
ATOM 922 C CA . ALA A 1 123 ? -0.531 -13.332 7.405 1.00 91.62 123 ALA A CA 1
ATOM 923 C C . ALA A 1 123 ? 0.705 -13.764 6.598 1.00 91.62 123 ALA A C 1
ATOM 925 O O . ALA A 1 123 ? 1.663 -13.010 6.427 1.00 91.62 123 ALA A O 1
ATOM 926 N N . THR A 1 124 ? 0.683 -14.994 6.080 1.00 92.19 124 THR A N 1
ATOM 927 C CA . THR A 1 124 ? 1.754 -15.528 5.222 1.00 92.19 124 THR A CA 1
ATOM 928 C C . THR A 1 124 ? 1.374 -15.340 3.755 1.00 92.19 124 THR A C 1
ATOM 930 O O . THR A 1 124 ? 1.019 -16.290 3.063 1.00 92.19 124 THR A O 1
ATOM 933 N N . GLU A 1 125 ? 1.407 -14.090 3.297 1.00 92.94 125 GLU A N 1
ATOM 934 C CA . GLU A 1 125 ? 0.955 -13.693 1.959 1.00 92.94 125 GLU A CA 1
ATOM 935 C C . GLU A 1 125 ? 2.069 -12.982 1.179 1.00 92.94 125 GLU A C 1
ATOM 937 O O . GLU A 1 125 ? 2.903 -12.275 1.746 1.00 92.94 125 GLU A O 1
ATOM 942 N N . LEU A 1 126 ? 2.080 -13.160 -0.146 1.00 92.31 126 LEU A N 1
ATOM 943 C CA . LEU A 1 126 ? 2.963 -12.443 -1.064 1.00 92.31 126 LEU A CA 1
ATOM 944 C C . LEU A 1 126 ? 2.116 -11.636 -2.046 1.00 92.31 126 LEU A C 1
ATOM 946 O O . LEU A 1 126 ? 1.419 -12.202 -2.884 1.00 92.31 126 LEU A O 1
ATOM 950 N N . ILE A 1 127 ? 2.232 -10.312 -1.982 1.00 92.31 127 ILE A N 1
ATOM 951 C CA . ILE A 1 127 ? 1.557 -9.405 -2.911 1.00 92.31 127 ILE A CA 1
ATOM 952 C C . ILE A 1 127 ? 2.524 -9.062 -4.045 1.00 92.31 127 ILE A C 1
ATOM 954 O O . ILE A 1 127 ? 3.567 -8.438 -3.829 1.00 92.31 127 ILE A O 1
ATOM 958 N N . VAL A 1 128 ? 2.179 -9.463 -5.268 1.00 91.06 128 VAL A N 1
ATOM 959 C CA . VAL A 1 128 ? 2.939 -9.109 -6.471 1.00 91.06 128 VAL A CA 1
ATOM 960 C C . VAL A 1 128 ? 2.453 -7.752 -6.970 1.00 91.06 128 VAL A C 1
ATOM 962 O O . VAL A 1 128 ? 1.267 -7.550 -7.208 1.00 91.06 128 VAL A O 1
ATOM 965 N N . SER A 1 129 ? 3.367 -6.789 -7.090 1.00 90.12 129 SER A N 1
ATOM 966 C CA . SER A 1 129 ? 3.009 -5.426 -7.479 1.00 90.12 129 SER A CA 1
ATOM 967 C C . SER A 1 129 ? 2.637 -5.334 -8.958 1.00 90.12 129 SER A C 1
ATOM 969 O O . SER A 1 129 ? 3.142 -6.093 -9.788 1.00 90.12 129 SER A O 1
ATOM 971 N N . ARG A 1 130 ? 1.807 -4.342 -9.306 1.00 87.19 130 ARG A N 1
ATOM 972 C CA . ARG A 1 130 ? 1.387 -4.096 -10.692 1.00 87.19 130 ARG A CA 1
ATOM 973 C C . ARG A 1 130 ? 2.563 -4.018 -11.683 1.00 87.19 130 ARG A C 1
ATOM 975 O O . ARG A 1 130 ? 2.493 -4.729 -12.674 1.00 87.19 130 ARG A O 1
ATOM 982 N N . PRO A 1 131 ? 3.671 -3.292 -11.424 1.00 87.44 131 PRO A N 1
ATOM 983 C CA . PRO A 1 131 ? 4.798 -3.275 -12.361 1.00 87.44 131 PRO A CA 1
ATOM 984 C C . PRO A 1 131 ? 5.428 -4.655 -12.598 1.00 87.44 131 PRO A C 1
ATOM 986 O O . PRO A 1 131 ? 5.935 -4.930 -13.681 1.00 87.44 131 PRO A O 1
ATOM 989 N N . VAL A 1 132 ? 5.413 -5.536 -11.589 1.00 87.50 132 VAL A N 1
ATOM 990 C CA . VAL A 1 132 ? 5.883 -6.918 -11.751 1.00 87.50 132 VAL A CA 1
ATOM 991 C C . VAL A 1 132 ? 4.871 -7.723 -12.563 1.00 87.50 132 VAL A C 1
ATOM 993 O O . VAL A 1 132 ? 5.277 -8.454 -13.456 1.00 87.50 132 VAL A O 1
ATOM 996 N N . MET A 1 133 ? 3.572 -7.565 -12.307 1.00 88.62 133 MET A N 1
ATOM 997 C CA . MET A 1 133 ? 2.514 -8.216 -13.089 1.00 88.62 133 MET A CA 1
ATOM 998 C C . MET A 1 133 ? 2.543 -7.807 -14.569 1.00 88.62 133 MET A C 1
ATOM 1000 O O . MET A 1 133 ? 2.527 -8.678 -15.434 1.00 88.62 133 MET A O 1
ATOM 1004 N N . GLU A 1 134 ? 2.667 -6.510 -14.856 1.00 85.31 134 GLU A N 1
ATOM 1005 C CA . GLU A 1 134 ? 2.782 -5.965 -16.216 1.00 85.31 134 GLU A CA 1
ATOM 1006 C C . GLU A 1 134 ? 4.014 -6.531 -16.937 1.00 85.31 134 GLU A C 1
ATOM 1008 O O . GLU A 1 134 ? 3.921 -6.955 -18.087 1.00 85.31 134 GLU A O 1
ATOM 1013 N N . LEU A 1 135 ? 5.161 -6.621 -16.248 1.00 86.44 135 LEU A N 1
ATOM 1014 C CA . LEU A 1 135 ? 6.376 -7.241 -16.792 1.00 86.44 135 LEU A CA 1
ATOM 1015 C C . LEU A 1 135 ? 6.181 -8.730 -17.120 1.00 86.44 135 LEU A C 1
ATOM 1017 O O . LEU A 1 135 ? 6.797 -9.246 -18.051 1.00 86.44 135 LEU A O 1
ATOM 1021 N N . LEU A 1 136 ? 5.342 -9.418 -16.348 1.00 85.75 136 LEU A N 1
ATOM 1022 C CA . LEU A 1 136 ? 4.985 -10.818 -16.560 1.00 85.75 136 LEU A CA 1
ATOM 1023 C C . LEU A 1 136 ? 3.887 -11.008 -17.620 1.00 85.75 136 LEU A C 1
ATOM 1025 O O . LEU A 1 136 ? 3.562 -12.148 -17.942 1.00 85.75 136 LEU A O 1
ATOM 1029 N N . GLY A 1 137 ? 3.339 -9.924 -18.178 1.00 86.12 137 GLY A N 1
ATOM 1030 C CA . GLY A 1 137 ? 2.280 -9.975 -19.186 1.00 86.12 137 GLY A CA 1
ATOM 1031 C C . GLY A 1 137 ? 0.879 -10.218 -18.619 1.00 86.12 137 GLY A C 1
ATOM 1032 O O . GLY A 1 137 ? -0.023 -10.559 -19.379 1.00 86.12 137 GLY A O 1
ATOM 1033 N N . PHE A 1 138 ? 0.676 -10.044 -17.309 1.00 79.69 138 PHE A N 1
ATOM 1034 C CA . PHE A 1 138 ? -0.666 -10.025 -16.728 1.00 79.69 138 PHE A CA 1
ATOM 1035 C C . PHE A 1 138 ? -1.299 -8.648 -16.955 1.00 79.69 138 PHE A C 1
ATOM 1037 O O . PHE A 1 138 ? -0.730 -7.629 -16.561 1.00 79.69 138 PHE A O 1
ATOM 1044 N N . SER A 1 139 ? -2.488 -8.628 -17.557 1.00 73.50 139 SER A N 1
ATOM 1045 C CA . SER A 1 139 ? -3.361 -7.453 -17.595 1.00 73.50 139 SER A CA 1
ATOM 1046 C C . SER A 1 139 ? -4.473 -7.609 -16.556 1.00 73.50 139 SER A C 1
ATOM 1048 O O . SER A 1 139 ? -4.832 -8.729 -16.196 1.00 73.50 139 SER A O 1
ATOM 1050 N N . VAL A 1 140 ? -5.001 -6.490 -16.060 1.00 64.88 140 VAL A N 1
ATOM 1051 C CA . VAL A 1 140 ? -6.200 -6.459 -15.195 1.00 64.88 140 VAL A CA 1
ATOM 1052 C C . VAL A 1 140 ? -7.468 -6.241 -16.039 1.00 64.88 140 VAL A C 1
ATOM 1054 O O . VAL A 1 140 ? -8.517 -5.892 -15.512 1.00 64.88 140 VAL A O 1
ATOM 1057 N N . GLU A 1 141 ? -7.366 -6.385 -17.360 1.00 57.38 141 GLU A N 1
ATOM 1058 C CA . GLU A 1 141 ? -8.501 -6.255 -18.272 1.00 57.38 141 GLU A CA 1
ATOM 1059 C C . GLU A 1 141 ? -9.239 -7.597 -18.367 1.00 57.38 141 GLU A C 1
ATOM 1061 O O . GLU A 1 141 ? -8.660 -8.591 -18.808 1.00 57.38 141 GLU A O 1
ATOM 1066 N N . ASP A 1 142 ? -10.489 -7.595 -17.893 1.00 47.69 142 ASP A N 1
ATOM 1067 C CA . ASP A 1 142 ? -11.525 -8.598 -18.182 1.00 47.69 142 ASP A CA 1
ATOM 1068 C C . ASP A 1 142 ? -12.033 -8.422 -19.626 1.00 47.69 142 ASP A C 1
ATOM 1070 O O . ASP A 1 142 ? -12.264 -7.251 -20.027 1.00 47.69 142 ASP A O 1
#

InterPro domains:
  IPR001969 Aspartic peptidase, active site [PS00141] (58-69)

Radius of gyration: 22.14 Å; chains: 1; bounding box: 52×56×41 Å

Secondary structure (DSSP, 8-state):
--------TTPPTTHHHHHHHHHHHHHHH---TTS-GGGEEE-SSPEEETTTEEES--EEETT-SS----HHHHHHHHHTT--PPPP-----EEEEEEEEE--TT--EEEEEEEEE--SS------PPPHHHHHHTT-----